Protein AF-A0A961L6S6-F1 (afdb_monomer_lite)

Structure (mmCIF, N/CA/C/O backbone):
data_AF-A0A961L6S6-F1
#
_entry.id   AF-A0A961L6S6-F1
#
loop_
_atom_site.group_PDB
_atom_site.id
_atom_site.type_symbol
_atom_site.label_atom_id
_atom_site.label_alt_id
_atom_site.label_comp_id
_atom_site.label_asym_id
_atom_site.label_entity_id
_atom_site.label_seq_id
_atom_site.pdbx_PDB_ins_code
_atom_site.Cartn_x
_atom_site.Cartn_y
_atom_site.Cartn_z
_atom_site.occupancy
_atom_site.B_iso_or_equiv
_atom_site.auth_seq_id
_atom_site.auth_comp_id
_atom_site.auth_asym_id
_atom_site.auth_atom_id
_atom_site.pdbx_PDB_model_num
ATOM 1 N N . SER A 1 1 ? 10.384 15.036 -0.287 1.00 49.31 1 SER A N 1
ATOM 2 C CA . SER A 1 1 ? 9.501 15.078 0.902 1.00 49.31 1 SER A CA 1
ATOM 3 C C . SER A 1 1 ? 8.011 14.795 0.646 1.00 49.31 1 SER A C 1
ATOM 5 O O . SER A 1 1 ? 7.261 14.718 1.607 1.00 49.31 1 SER A O 1
ATOM 7 N N . ILE A 1 2 ? 7.556 14.573 -0.601 1.00 54.91 2 ILE A N 1
ATOM 8 C CA . ILE A 1 2 ? 6.127 14.355 -0.944 1.00 54.91 2 ILE A CA 1
ATOM 9 C C . ILE A 1 2 ? 5.615 12.941 -0.590 1.00 54.91 2 ILE A C 1
ATOM 11 O O . ILE A 1 2 ? 4.448 12.779 -0.231 1.00 54.91 2 ILE A O 1
ATOM 15 N N . LEU A 1 3 ? 6.487 11.925 -0.632 1.00 65.75 3 LEU A N 1
ATOM 16 C CA . LEU A 1 3 ? 6.115 10.524 -0.391 1.00 65.75 3 LEU A CA 1
ATOM 17 C C . LEU A 1 3 ? 5.570 10.296 1.033 1.00 65.75 3 LEU A C 1
ATOM 19 O O . LEU A 1 3 ? 4.483 9.748 1.195 1.00 65.75 3 LEU A O 1
ATOM 23 N N . PHE A 1 4 ? 6.271 10.791 2.058 1.00 55.16 4 PHE A N 1
ATOM 24 C CA . PHE A 1 4 ? 5.862 10.654 3.464 1.00 55.16 4 PHE A CA 1
ATOM 25 C C . PHE A 1 4 ? 4.578 11.427 3.794 1.00 55.16 4 PHE A C 1
ATOM 27 O O . PHE A 1 4 ? 3.720 10.917 4.511 1.00 55.16 4 PHE A O 1
ATOM 34 N N . PHE A 1 5 ? 4.408 12.625 3.229 1.00 51.78 5 PHE A N 1
ATOM 35 C CA . PHE A 1 5 ? 3.214 13.445 3.452 1.00 51.78 5 PHE A CA 1
ATOM 36 C C . PHE A 1 5 ? 1.961 12.809 2.830 1.00 51.78 5 PHE A C 1
ATOM 38 O O . PHE A 1 5 ? 0.909 12.739 3.464 1.00 51.78 5 PHE A O 1
ATOM 45 N N . THR A 1 6 ? 2.093 12.260 1.618 1.00 69.88 6 THR A N 1
ATOM 46 C CA . THR A 1 6 ? 0.999 11.562 0.922 1.00 69.88 6 THR A CA 1
ATOM 47 C C . THR A 1 6 ? 0.596 10.280 1.650 1.00 69.88 6 THR A C 1
ATOM 49 O O . THR A 1 6 ? -0.594 10.002 1.803 1.00 69.88 6 THR A O 1
ATOM 52 N N . LEU A 1 7 ? 1.576 9.523 2.157 1.00 65.69 7 LEU A N 1
ATOM 53 C CA . LEU A 1 7 ? 1.318 8.353 2.995 1.00 65.69 7 LEU A CA 1
ATOM 54 C C . LEU A 1 7 ? 0.552 8.753 4.264 1.00 65.69 7 LEU A C 1
ATOM 56 O O . LEU A 1 7 ? -0.514 8.197 4.518 1.00 65.69 7 LEU A O 1
ATOM 60 N N . ALA A 1 8 ? 1.023 9.763 5.004 1.00 62.44 8 ALA A N 1
ATOM 61 C CA . ALA A 1 8 ? 0.379 10.238 6.233 1.00 62.44 8 ALA A CA 1
ATOM 62 C C . ALA A 1 8 ? -1.084 10.683 6.021 1.00 62.44 8 ALA A C 1
ATOM 64 O O . ALA A 1 8 ? -1.969 10.331 6.805 1.00 62.44 8 ALA A O 1
ATOM 65 N N . LEU A 1 9 ? -1.367 11.397 4.927 1.00 64.75 9 LEU A N 1
ATOM 66 C CA . LEU A 1 9 ? -2.728 11.784 4.538 1.00 64.75 9 LEU A CA 1
ATOM 67 C C . LEU A 1 9 ? -3.616 10.573 4.236 1.00 64.75 9 LEU A C 1
ATOM 69 O O . LEU A 1 9 ? -4.755 10.512 4.706 1.00 64.75 9 LEU A O 1
ATOM 73 N N . ARG A 1 10 ? -3.090 9.581 3.506 1.00 69.25 10 ARG A N 1
ATOM 74 C CA . ARG A 1 10 ? -3.815 8.335 3.222 1.00 69.25 10 ARG A CA 1
ATOM 75 C C . ARG A 1 10 ? -4.141 7.579 4.514 1.00 69.25 10 ARG A C 1
ATOM 77 O O . ARG A 1 10 ? -5.257 7.083 4.639 1.00 69.25 10 ARG A O 1
ATOM 84 N N . PHE A 1 11 ? -3.232 7.565 5.491 1.00 64.50 11 PHE A N 1
ATOM 85 C CA . PHE A 1 11 ? -3.445 6.928 6.798 1.00 64.50 11 PHE A CA 1
ATOM 86 C C . PHE A 1 11 ? -4.559 7.580 7.627 1.00 64.50 11 PHE A C 1
ATOM 88 O O . PHE A 1 11 ? -5.403 6.877 8.191 1.00 64.50 11 PHE A O 1
ATOM 95 N N . LYS A 1 12 ? -4.619 8.919 7.668 1.00 60.91 12 LYS A N 1
ATOM 96 C CA . LYS A 1 12 ? -5.718 9.640 8.338 1.00 60.91 12 LYS A CA 1
ATOM 97 C C . LYS A 1 12 ? -7.072 9.283 7.717 1.00 60.91 12 LYS A C 1
ATOM 99 O O . LYS A 1 12 ? -8.067 9.129 8.425 1.00 60.91 12 LYS A O 1
ATOM 104 N N . HIS A 1 13 ? -7.093 9.107 6.397 1.00 65.69 13 HIS A N 1
ATOM 105 C CA . HIS A 1 13 ? -8.291 8.735 5.656 1.00 65.69 13 HIS A CA 1
ATOM 106 C C . HIS A 1 13 ? -8.705 7.274 5.906 1.00 65.69 13 HIS A C 1
ATOM 108 O O . HIS A 1 13 ? -9.881 7.009 6.150 1.00 65.69 13 HIS A O 1
ATOM 114 N N . THR A 1 14 ? -7.762 6.322 5.940 1.00 66.75 14 THR A N 1
ATOM 115 C CA . THR A 1 14 ? -8.072 4.909 6.235 1.00 66.75 14 THR A CA 1
ATOM 116 C C . THR A 1 14 ? -8.583 4.700 7.659 1.00 66.75 14 THR A C 1
ATOM 118 O O . THR A 1 14 ? -9.450 3.858 7.866 1.00 66.75 14 THR A O 1
ATOM 121 N N . GLN A 1 15 ? -8.128 5.493 8.633 1.00 64.50 15 GLN A N 1
ATOM 122 C CA . GLN A 1 15 ? -8.684 5.470 9.991 1.00 64.50 15 GLN A CA 1
ATOM 123 C C . GLN A 1 15 ? -10.121 5.981 10.066 1.00 64.50 15 GLN A C 1
ATOM 125 O O . GLN A 1 15 ? -10.939 5.404 10.777 1.00 64.50 15 GLN A O 1
ATOM 130 N N . ALA A 1 16 ? -10.435 7.060 9.344 1.00 67.50 16 ALA A N 1
ATOM 131 C CA . ALA A 1 16 ? -11.796 7.586 9.290 1.00 67.50 16 ALA A CA 1
ATOM 132 C C . ALA A 1 16 ? -12.759 6.561 8.672 1.00 67.50 16 ALA A C 1
ATOM 134 O O . ALA A 1 16 ? -13.832 6.323 9.216 1.00 67.50 16 ALA A O 1
ATOM 135 N N . VAL A 1 17 ? -12.330 5.886 7.601 1.00 71.69 17 VAL A N 1
ATOM 136 C CA . VAL A 1 17 ? -13.093 4.792 6.984 1.00 71.69 17 VAL A CA 1
ATOM 137 C C . VAL A 1 17 ? -13.225 3.594 7.932 1.00 71.69 17 VAL A C 1
ATOM 139 O O . VAL A 1 17 ? -14.293 2.998 7.994 1.00 71.69 17 VAL A O 1
ATOM 142 N N . GLY A 1 18 ? -12.181 3.251 8.695 1.00 68.12 18 GLY A N 1
ATOM 143 C CA . GLY A 1 18 ? -12.234 2.183 9.699 1.00 68.12 18 GLY A CA 1
ATOM 144 C C . GLY A 1 18 ? -13.256 2.448 10.809 1.00 68.12 18 GLY A C 1
ATOM 145 O O . GLY A 1 18 ? -14.052 1.566 11.118 1.00 68.12 18 GLY A O 1
ATOM 146 N N . ARG A 1 19 ? -13.294 3.677 11.347 1.00 70.50 19 ARG A N 1
ATOM 147 C CA . ARG A 1 19 ? -14.315 4.098 12.325 1.00 70.50 19 ARG A CA 1
ATOM 148 C C . ARG A 1 19 ? -15.723 4.028 11.741 1.00 70.50 19 ARG A C 1
ATOM 150 O O . ARG A 1 19 ? -16.596 3.419 12.342 1.00 70.50 19 ARG A O 1
ATOM 157 N N . LEU A 1 20 ? -15.906 4.545 10.527 1.00 75.00 20 LEU A N 1
ATOM 158 C CA . LEU A 1 20 ? -17.200 4.529 9.848 1.00 75.00 20 LEU A CA 1
ATOM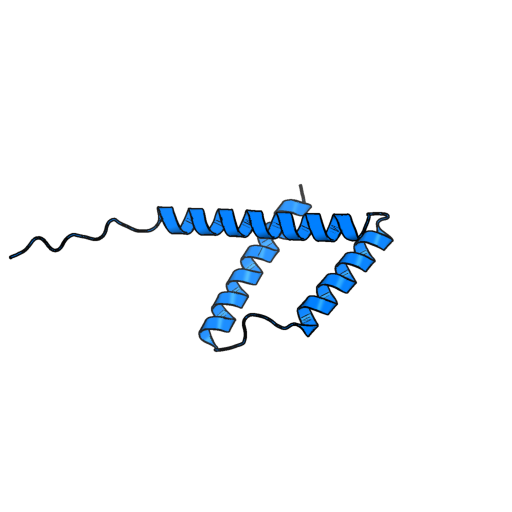 159 C C . LEU A 1 20 ? -17.690 3.100 9.560 1.00 75.00 20 LEU A C 1
ATOM 161 O O . LEU A 1 20 ? -18.866 2.803 9.741 1.00 75.00 20 LEU A O 1
ATOM 165 N N . LYS A 1 21 ? -16.795 2.189 9.157 1.00 71.81 21 LYS A N 1
ATOM 166 C CA . LYS A 1 21 ? -17.122 0.766 8.985 1.00 71.81 21 LYS A CA 1
ATOM 167 C C . LYS A 1 21 ? -17.543 0.108 10.301 1.00 71.81 21 LYS A C 1
ATOM 169 O O . LYS A 1 21 ? -18.502 -0.655 10.293 1.00 71.81 21 LYS A O 1
ATOM 174 N N . ALA A 1 22 ? -16.856 0.419 11.404 1.00 73.81 22 ALA A N 1
ATOM 175 C CA . ALA A 1 22 ? -17.1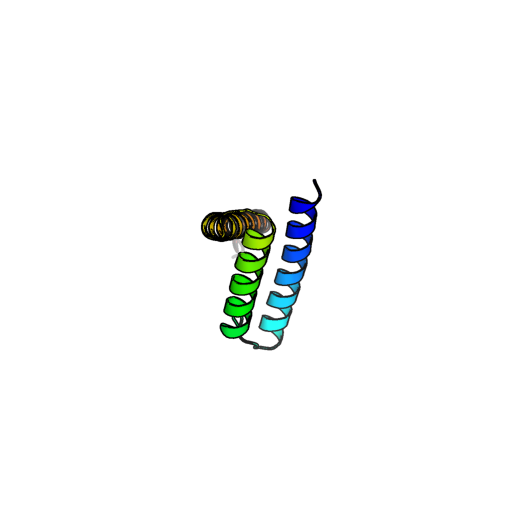91 -0.096 12.731 1.00 73.81 22 ALA A CA 1
ATOM 176 C C . ALA A 1 22 ? -18.556 0.417 13.222 1.00 73.81 22 ALA A C 1
ATOM 178 O O . ALA A 1 22 ? -19.350 -0.366 13.732 1.00 73.81 22 ALA A O 1
ATOM 179 N N . GLU A 1 23 ? -18.857 1.697 12.993 1.00 78.69 23 GLU A N 1
ATOM 180 C CA . GLU A 1 23 ? -20.157 2.309 13.309 1.00 78.69 23 GLU A CA 1
ATOM 181 C C . GLU A 1 23 ? -21.318 1.684 12.514 1.00 78.69 23 GLU A C 1
ATOM 183 O O . GLU A 1 23 ? -22.431 1.599 13.024 1.00 78.69 23 GLU A O 1
ATOM 188 N N . HIS A 1 24 ? -21.064 1.209 11.289 1.00 78.12 24 HIS A N 1
ATOM 189 C CA . HIS A 1 24 ? -22.089 0.662 10.386 1.00 78.12 24 HIS A CA 1
ATOM 190 C C . HIS A 1 24 ? -22.052 -0.872 10.244 1.00 78.12 24 HIS A C 1
ATOM 192 O O . HIS A 1 24 ? -22.723 -1.420 9.372 1.00 78.12 24 HIS A O 1
ATOM 198 N N . GLY A 1 25 ? -21.263 -1.580 11.062 1.00 73.19 25 GLY A N 1
ATOM 199 C CA . GLY A 1 25 ? -21.176 -3.048 11.037 1.00 73.19 25 GLY A CA 1
ATOM 200 C C . GLY A 1 25 ? -20.631 -3.641 9.730 1.00 73.19 25 GLY A C 1
ATOM 201 O O . GLY A 1 25 ? -20.885 -4.806 9.426 1.00 73.19 25 GLY A O 1
ATOM 202 N N . LEU A 1 26 ? -19.897 -2.854 8.938 1.00 72.69 26 LEU A N 1
ATOM 203 C CA . LEU A 1 26 ? -19.313 -3.307 7.677 1.00 72.69 26 LEU A CA 1
ATOM 204 C C . LEU A 1 26 ? -18.015 -4.087 7.926 1.00 72.69 26 LEU A C 1
ATOM 206 O O . LEU A 1 26 ? -17.226 -3.703 8.797 1.00 72.69 26 LEU A O 1
ATOM 210 N N . PRO A 1 27 ? -17.727 -5.135 7.131 1.00 70.31 27 PRO A N 1
ATOM 211 C CA . PRO A 1 27 ? -16.520 -5.920 7.315 1.00 70.31 27 PRO A CA 1
ATOM 212 C C . PRO A 1 27 ? -15.257 -5.048 7.151 1.00 70.31 27 PRO A C 1
ATOM 214 O O . PRO A 1 27 ? -15.161 -4.209 6.235 1.00 70.31 27 PRO A O 1
ATOM 217 N N . PRO A 1 28 ? -14.257 -5.226 8.035 1.00 64.69 28 PRO A N 1
ATOM 218 C CA . PRO A 1 28 ? -13.046 -4.412 8.028 1.00 64.69 28 PRO A CA 1
ATOM 219 C C . PRO A 1 28 ? -12.221 -4.626 6.750 1.00 64.69 28 PRO A C 1
ATOM 221 O O . PRO A 1 28 ? -11.705 -3.652 6.193 1.00 64.69 28 PRO A O 1
ATOM 224 N N . SER A 1 29 ? -12.199 -5.855 6.231 1.00 67.06 29 SER A N 1
ATOM 225 C CA . SER A 1 29 ? -11.420 -6.276 5.063 1.00 67.06 29 SER A CA 1
ATOM 226 C C . SER A 1 29 ? -12.327 -6.659 3.886 1.00 67.06 29 SER A C 1
ATOM 228 O O . SER A 1 29 ? -13.410 -7.212 4.074 1.00 67.06 29 SER A O 1
ATOM 230 N N . ASP A 1 30 ? -11.884 -6.309 2.680 1.00 76.88 30 ASP A N 1
ATOM 231 C CA . ASP A 1 30 ? -12.484 -6.688 1.398 1.00 76.88 30 ASP A CA 1
ATOM 232 C C . ASP A 1 30 ? -11.365 -7.346 0.567 1.00 76.88 30 ASP A C 1
ATOM 234 O O . ASP A 1 30 ? -10.521 -6.627 0.017 1.00 76.88 30 ASP A O 1
ATOM 238 N N . PRO A 1 31 ? -11.308 -8.691 0.519 1.00 72.62 31 PRO A N 1
ATOM 239 C CA . PRO A 1 31 ? -10.196 -9.426 -0.087 1.00 72.62 31 PRO A CA 1
ATOM 240 C C . PRO A 1 31 ? -9.985 -9.104 -1.568 1.00 72.62 31 PRO A C 1
ATOM 242 O O . PRO A 1 31 ? -8.848 -9.025 -2.032 1.00 72.62 31 PRO A O 1
ATOM 245 N N . THR A 1 32 ? -11.073 -8.873 -2.306 1.00 79.56 32 THR A N 1
ATOM 246 C CA . THR A 1 32 ? -11.026 -8.525 -3.731 1.00 79.56 32 THR A CA 1
ATOM 247 C C . THR A 1 32 ? -10.362 -7.165 -3.912 1.00 79.56 32 THR A C 1
ATOM 249 O O . THR A 1 32 ? -9.421 -7.011 -4.689 1.00 79.56 32 THR A O 1
ATOM 252 N N . ARG A 1 33 ? -10.774 -6.182 -3.103 1.00 75.25 33 ARG A N 1
ATOM 253 C CA . ARG A 1 33 ? -10.196 -4.834 -3.126 1.00 75.25 33 ARG A CA 1
ATOM 254 C C . ARG A 1 33 ? -8.724 -4.811 -2.703 1.00 75.25 33 ARG A C 1
ATOM 256 O O . ARG A 1 33 ? -7.970 -3.933 -3.133 1.00 75.25 33 ARG A O 1
ATOM 263 N N . GLU A 1 34 ? -8.314 -5.705 -1.811 1.00 75.44 34 GLU A N 1
ATOM 264 C CA . GLU A 1 34 ? -6.913 -5.846 -1.404 1.00 75.44 34 GLU A CA 1
ATOM 265 C C . GLU A 1 34 ? -6.063 -6.446 -2.527 1.00 75.44 34 GLU A C 1
ATOM 267 O O . GLU A 1 34 ? -5.006 -5.893 -2.843 1.00 75.44 34 GLU A O 1
ATOM 272 N N . ALA A 1 35 ? -6.555 -7.494 -3.194 1.00 78.56 35 ALA A N 1
ATOM 273 C CA . ALA A 1 35 ? -5.891 -8.094 -4.348 1.00 78.56 35 ALA A CA 1
ATOM 274 C C . ALA A 1 35 ? -5.667 -7.074 -5.481 1.00 78.56 35 ALA A C 1
ATOM 276 O O . ALA A 1 35 ? -4.545 -6.935 -5.974 1.00 78.56 35 ALA A O 1
ATOM 277 N N . ASP A 1 36 ? -6.686 -6.276 -5.815 1.00 81.25 36 ASP A N 1
ATOM 278 C CA . ASP A 1 36 ? -6.589 -5.227 -6.840 1.00 81.25 36 ASP A CA 1
ATOM 279 C C . ASP A 1 36 ? -5.544 -4.153 -6.492 1.00 81.25 36 ASP A C 1
ATOM 281 O O . ASP A 1 36 ? -4.814 -3.652 -7.355 1.00 81.25 36 ASP A O 1
ATOM 285 N N . GLN A 1 37 ? -5.440 -3.785 -5.210 1.00 77.94 37 GLN A N 1
ATOM 286 C CA . GLN A 1 37 ? -4.457 -2.803 -4.749 1.00 77.94 37 GLN A CA 1
ATOM 287 C C . GLN A 1 37 ? -3.024 -3.327 -4.854 1.00 77.94 37 GLN A C 1
ATOM 289 O O . GLN A 1 37 ? -2.135 -2.560 -5.237 1.00 77.94 37 GLN A O 1
ATOM 294 N N . ILE A 1 38 ? -2.801 -4.608 -4.54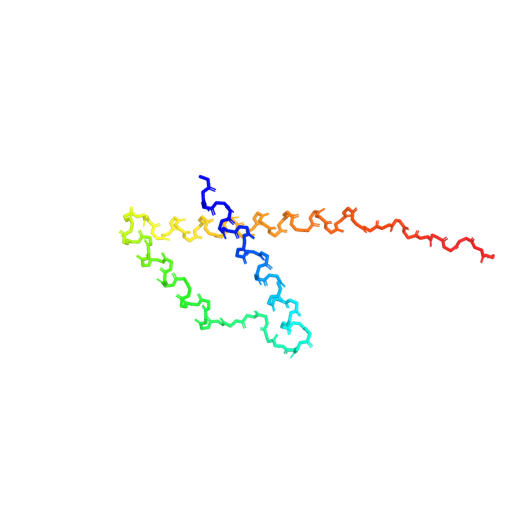9 1.00 80.56 38 ILE A N 1
ATOM 295 C CA . ILE A 1 38 ? -1.491 -5.248 -4.708 1.00 80.56 38 ILE A CA 1
ATOM 296 C C . ILE A 1 38 ? -1.114 -5.333 -6.189 1.00 80.56 38 ILE A C 1
ATOM 298 O O . ILE A 1 38 ? -0.027 -4.886 -6.550 1.00 80.56 38 ILE A O 1
ATOM 302 N N . ALA A 1 39 ? -2.025 -5.779 -7.058 1.00 86.50 39 ALA A N 1
ATOM 303 C CA . ALA A 1 39 ? -1.776 -5.846 -8.500 1.00 86.50 39 ALA A CA 1
ATOM 304 C C . ALA A 1 39 ? -1.428 -4.466 -9.091 1.00 86.50 39 ALA A C 1
ATOM 306 O O . ALA A 1 39 ? -0.503 -4.319 -9.894 1.00 86.50 39 ALA A O 1
ATOM 307 N N . ARG A 1 40 ? -2.124 -3.409 -8.648 1.00 86.56 40 ARG A N 1
ATOM 308 C CA . ARG A 1 40 ? -1.817 -2.030 -9.055 1.00 86.56 40 ARG A CA 1
ATOM 309 C C . ARG A 1 40 ? -0.441 -1.571 -8.569 1.00 86.56 40 ARG A C 1
ATOM 311 O O . ARG A 1 40 ? 0.245 -0.878 -9.317 1.00 86.56 40 ARG A O 1
ATOM 318 N N . LEU A 1 41 ? -0.044 -1.913 -7.342 1.00 85.56 41 LEU A N 1
ATOM 319 C CA . LEU A 1 41 ? 1.281 -1.583 -6.809 1.00 85.56 41 LEU A CA 1
ATOM 320 C C . LEU A 1 41 ? 2.390 -2.253 -7.625 1.00 85.56 41 LEU A C 1
ATOM 322 O O . LEU A 1 41 ? 3.361 -1.591 -7.979 1.00 85.56 41 LEU A O 1
ATOM 326 N N . GLU A 1 42 ? 2.237 -3.540 -7.934 1.00 85.44 42 GLU A N 1
ATOM 327 C CA . GLU A 1 42 ? 3.216 -4.301 -8.714 1.00 85.44 42 GLU A CA 1
ATOM 328 C C . GLU A 1 42 ? 3.385 -3.726 -10.118 1.00 85.44 42 GLU A C 1
ATOM 330 O O . GLU A 1 42 ? 4.514 -3.536 -10.570 1.00 85.44 42 GLU A O 1
ATOM 335 N N . ARG A 1 43 ? 2.274 -3.361 -10.768 1.00 89.31 43 ARG A N 1
ATOM 336 C CA . ARG A 1 43 ? 2.302 -2.690 -12.069 1.00 89.31 43 ARG A CA 1
ATOM 337 C C . ARG A 1 43 ? 3.052 -1.357 -12.013 1.00 89.31 43 ARG A C 1
ATOM 339 O O . ARG A 1 43 ? 3.922 -1.121 -12.840 1.00 89.31 43 ARG A O 1
ATOM 346 N N . LEU A 1 44 ? 2.751 -0.510 -11.026 1.00 87.94 44 LEU A N 1
ATOM 347 C CA . LEU A 1 44 ? 3.425 0.784 -10.862 1.00 87.94 44 LEU A CA 1
ATOM 348 C C . LEU A 1 44 ? 4.920 0.627 -10.552 1.00 87.94 44 LEU A C 1
ATOM 350 O O . LEU A 1 44 ? 5.724 1.434 -11.007 1.00 87.94 44 LEU A O 1
ATOM 354 N N . ALA A 1 45 ? 5.298 -0.400 -9.787 1.00 87.88 45 ALA A N 1
ATOM 355 C CA . ALA A 1 45 ? 6.700 -0.701 -9.520 1.00 87.88 45 ALA A CA 1
ATOM 356 C C . ALA A 1 45 ? 7.427 -1.101 -10.811 1.00 87.88 45 ALA A C 1
ATOM 358 O O . ALA A 1 45 ? 8.468 -0.525 -11.123 1.00 87.88 45 ALA A O 1
ATOM 359 N N . ALA A 1 46 ? 6.834 -1.999 -11.603 1.00 89.19 46 ALA A N 1
ATOM 360 C CA . ALA A 1 46 ? 7.385 -2.416 -12.888 1.00 89.19 46 ALA A CA 1
ATOM 361 C C . ALA A 1 46 ? 7.529 -1.240 -13.873 1.00 89.19 46 ALA A C 1
ATOM 363 O O . ALA A 1 46 ? 8.591 -1.069 -14.463 1.00 89.19 46 ALA A O 1
ATOM 364 N N . GLU A 1 47 ? 6.506 -0.384 -13.996 1.00 93.31 47 GLU A N 1
ATOM 365 C CA . GLU A 1 47 ? 6.543 0.832 -14.830 1.00 93.31 47 GLU A CA 1
ATOM 366 C C . GLU A 1 47 ? 7.661 1.805 -14.405 1.00 93.31 47 GLU A C 1
ATOM 368 O O . GLU A 1 47 ? 8.225 2.512 -15.238 1.00 93.31 47 GLU A O 1
ATOM 373 N N . ALA A 1 48 ? 8.011 1.824 -13.116 1.00 90.50 48 ALA A N 1
ATOM 374 C CA . ALA A 1 48 ? 9.070 2.660 -12.558 1.00 90.50 48 ALA A CA 1
ATOM 375 C C . ALA A 1 48 ? 10.461 1.988 -12.540 1.00 90.50 48 ALA A C 1
ATOM 377 O O . ALA A 1 48 ? 11.386 2.553 -11.955 1.00 90.50 48 ALA A O 1
ATOM 378 N N . ASN A 1 49 ? 10.624 0.799 -13.140 1.00 93.81 49 ASN A N 1
ATOM 379 C CA . ASN A 1 49 ? 11.832 -0.036 -13.034 1.00 93.81 49 ASN A CA 1
ATOM 380 C C . ASN A 1 49 ? 12.258 -0.326 -11.579 1.00 93.81 49 ASN A C 1
ATOM 382 O O . ASN A 1 49 ? 13.444 -0.452 -11.268 1.00 93.81 49 ASN A O 1
ATOM 386 N N . LEU A 1 50 ? 11.283 -0.439 -10.678 1.00 89.94 50 LEU A N 1
ATOM 387 C CA . LEU A 1 50 ? 11.467 -0.855 -9.295 1.00 89.94 50 LEU A CA 1
ATOM 388 C C . LEU A 1 50 ? 11.042 -2.319 -9.146 1.00 89.94 50 LEU A C 1
ATOM 390 O O . LEU A 1 50 ? 9.983 -2.707 -9.632 1.00 89.94 50 LEU A O 1
ATOM 394 N N . ASP A 1 51 ? 11.824 -3.123 -8.424 1.00 93.12 51 A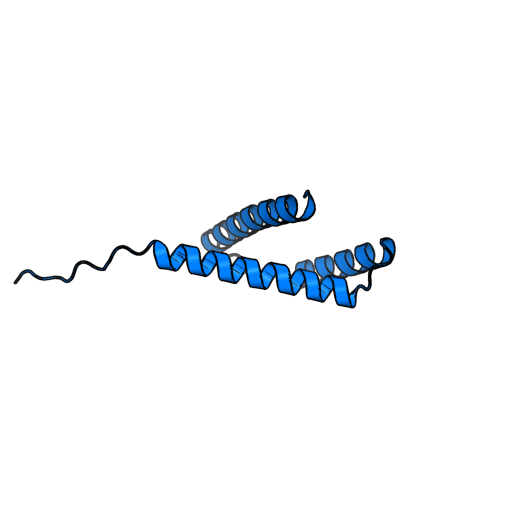SP A N 1
ATOM 395 C CA . ASP A 1 51 ? 11.453 -4.510 -8.122 1.00 93.12 51 ASP A CA 1
ATOM 396 C C . ASP A 1 51 ? 10.083 -4.569 -7.395 1.00 93.12 51 ASP A C 1
ATOM 398 O O . ASP A 1 51 ? 9.947 -4.033 -6.285 1.00 93.12 51 ASP A O 1
ATOM 402 N N . PRO A 1 52 ? 9.058 -5.232 -7.969 1.00 89.38 52 PRO A N 1
ATOM 403 C CA . PRO A 1 52 ? 7.747 -5.372 -7.337 1.00 89.38 52 PRO A CA 1
ATOM 404 C C . PRO A 1 52 ? 7.795 -6.076 -5.974 1.00 89.38 52 PRO A C 1
ATOM 406 O O . PRO A 1 52 ? 7.007 -5.757 -5.077 1.00 89.38 52 PRO A O 1
ATOM 409 N N . ALA A 1 53 ? 8.723 -7.020 -5.779 1.00 91.00 53 ALA A N 1
ATOM 410 C CA . ALA A 1 53 ? 8.893 -7.694 -4.496 1.00 91.00 53 ALA A CA 1
ATOM 411 C C . ALA A 1 53 ? 9.414 -6.723 -3.428 1.00 91.00 53 ALA A C 1
ATOM 413 O O . ALA A 1 53 ? 8.914 -6.715 -2.298 1.00 91.00 53 ALA A O 1
ATOM 414 N N . PHE A 1 54 ? 10.365 -5.864 -3.795 1.00 89.44 54 PHE A N 1
ATOM 415 C CA . PHE A 1 54 ? 10.832 -4.777 -2.943 1.00 89.44 54 PHE A CA 1
ATOM 416 C C . PHE A 1 54 ? 9.712 -3.778 -2.615 1.00 89.44 54 PHE A C 1
ATOM 418 O O . PHE A 1 54 ? 9.516 -3.454 -1.443 1.00 89.44 54 PHE A O 1
ATOM 425 N N . ALA A 1 55 ? 8.920 -3.348 -3.602 1.00 85.88 55 ALA A N 1
ATOM 426 C CA . ALA A 1 55 ? 7.816 -2.406 -3.393 1.00 85.88 55 ALA A CA 1
ATOM 427 C C . ALA A 1 55 ? 6.774 -2.925 -2.383 1.00 85.88 55 ALA A C 1
ATOM 429 O O . ALA A 1 55 ? 6.338 -2.184 -1.498 1.00 85.88 55 ALA A O 1
ATOM 430 N N . LYS A 1 56 ? 6.425 -4.217 -2.459 1.00 84.31 56 LYS A N 1
ATOM 431 C CA . LYS A 1 56 ? 5.530 -4.874 -1.491 1.00 84.31 56 LYS A CA 1
ATOM 432 C C . LYS A 1 56 ? 6.113 -4.885 -0.078 1.00 84.31 56 LYS A C 1
ATOM 434 O O . LYS A 1 56 ? 5.420 -4.514 0.869 1.00 84.31 56 LYS A O 1
ATOM 439 N N . LYS A 1 57 ? 7.389 -5.259 0.073 1.00 88.31 57 LYS A N 1
ATOM 440 C CA . LYS A 1 57 ? 8.079 -5.256 1.378 1.00 88.31 57 LYS A CA 1
ATOM 441 C C . LYS A 1 57 ? 8.146 -3.854 1.976 1.00 88.31 57 LYS A C 1
ATOM 443 O O . LYS A 1 57 ? 7.883 -3.683 3.162 1.00 88.31 57 LYS A O 1
ATOM 448 N N . PHE A 1 58 ? 8.448 -2.854 1.152 1.00 85.62 58 PHE A N 1
ATOM 449 C CA . PHE A 1 58 ? 8.499 -1.464 1.583 1.00 85.62 58 PHE A CA 1
ATOM 450 C C . PHE A 1 58 ? 7.128 -0.973 2.063 1.00 85.62 58 PHE A C 1
ATOM 452 O O . PHE A 1 58 ? 7.029 -0.388 3.139 1.00 85.62 58 PHE A O 1
ATOM 459 N N . LEU A 1 59 ? 6.051 -1.272 1.328 1.00 81.94 59 LEU A N 1
ATOM 460 C CA . LEU A 1 59 ? 4.695 -0.924 1.754 1.00 81.94 59 LEU A CA 1
ATOM 461 C C . LEU A 1 59 ? 4.314 -1.602 3.081 1.00 81.94 59 LEU A C 1
ATOM 463 O O . LEU A 1 59 ? 3.788 -0.937 3.973 1.00 81.94 59 LEU A O 1
ATOM 467 N N . ALA A 1 60 ? 4.609 -2.897 3.233 1.00 81.06 60 ALA A N 1
ATOM 468 C CA . ALA A 1 60 ? 4.344 -3.642 4.466 1.00 81.06 60 ALA A CA 1
ATOM 469 C C . ALA A 1 60 ? 5.108 -3.063 5.670 1.00 81.06 60 ALA A C 1
ATOM 471 O O . ALA A 1 60 ? 4.545 -2.924 6.759 1.00 81.06 60 ALA A O 1
ATOM 472 N N . PHE A 1 61 ? 6.366 -2.664 5.460 1.00 86.06 61 PHE A N 1
ATOM 473 C CA . PHE A 1 61 ? 7.177 -1.984 6.467 1.00 86.06 61 PHE A CA 1
ATOM 474 C C . PHE A 1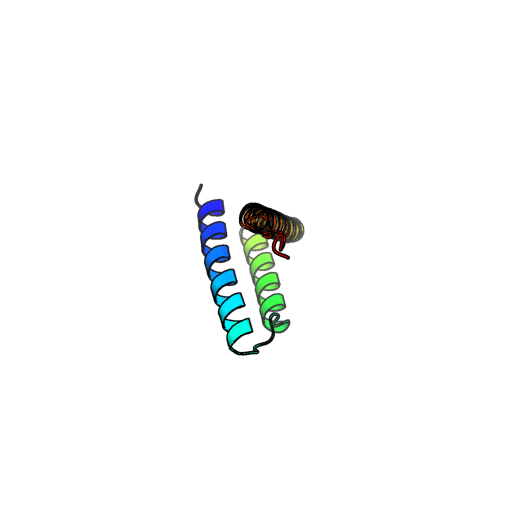 61 ? 6.546 -0.653 6.901 1.00 86.06 61 PHE A C 1
ATOM 476 O O . PHE A 1 61 ? 6.337 -0.435 8.093 1.00 86.06 61 PHE A O 1
ATOM 483 N N . ILE A 1 62 ? 6.167 0.206 5.948 1.00 80.00 62 ILE A N 1
ATOM 484 C CA . ILE A 1 62 ? 5.528 1.500 6.238 1.00 80.00 62 ILE A CA 1
ATOM 485 C C . ILE A 1 62 ? 4.228 1.323 7.033 1.00 80.00 62 ILE A C 1
ATOM 487 O O . ILE A 1 62 ? 3.989 2.062 7.985 1.00 80.00 62 ILE A O 1
ATOM 491 N N . ILE A 1 63 ? 3.386 0.350 6.670 1.00 75.00 63 ILE A N 1
ATOM 492 C CA . ILE A 1 63 ? 2.139 0.064 7.398 1.00 75.00 63 ILE A CA 1
ATOM 493 C C . ILE A 1 63 ? 2.438 -0.356 8.841 1.00 75.00 63 ILE A C 1
ATOM 495 O O . ILE A 1 63 ? 1.837 0.188 9.766 1.00 75.00 63 ILE A O 1
ATOM 499 N N . SER A 1 64 ? 3.381 -1.281 9.026 1.00 78.00 64 SER A N 1
ATOM 500 C CA . SER A 1 64 ? 3.757 -1.802 10.347 1.00 78.00 64 SER A CA 1
ATOM 501 C C . SER A 1 64 ? 4.262 -0.690 11.270 1.00 78.00 64 SER A C 1
ATOM 503 O O . SER A 1 64 ? 3.832 -0.579 12.416 1.00 78.00 64 SER A O 1
ATOM 505 N N . GLU A 1 65 ? 5.117 0.190 10.749 1.00 81.19 65 GLU A N 1
ATOM 506 C CA . GLU A 1 65 ? 5.629 1.340 11.493 1.00 81.19 65 GLU A CA 1
ATOM 507 C C . GLU A 1 65 ? 4.521 2.319 11.890 1.00 81.19 65 GLU A C 1
ATOM 509 O O . GLU A 1 65 ? 4.474 2.788 13.028 1.00 81.19 65 GLU A O 1
ATOM 514 N N . VAL A 1 66 ? 3.577 2.597 10.988 1.00 71.19 66 VAL A N 1
ATOM 515 C CA . VAL A 1 66 ? 2.471 3.510 11.292 1.00 71.19 66 VAL A CA 1
ATOM 516 C C . VAL A 1 66 ? 1.522 2.941 12.345 1.00 71.19 66 VAL A C 1
ATOM 518 O O . VAL A 1 66 ? 1.061 3.707 13.193 1.00 71.19 66 VAL A O 1
ATOM 521 N N . ILE A 1 67 ? 1.250 1.633 12.333 1.00 70.38 67 ILE A N 1
ATOM 522 C CA . ILE A 1 67 ? 0.445 0.975 13.375 1.00 70.38 67 ILE A CA 1
ATOM 523 C C . ILE A 1 67 ? 1.138 1.113 14.733 1.00 70.38 67 ILE A C 1
ATOM 525 O O . ILE A 1 67 ? 0.541 1.646 15.668 1.00 70.38 67 ILE A O 1
ATOM 529 N N . ARG A 1 68 ? 2.427 0.763 14.808 1.00 74.19 68 ARG A N 1
ATOM 530 C CA . ARG A 1 68 ? 3.228 0.883 16.034 1.00 74.19 68 ARG A CA 1
ATOM 531 C C . ARG A 1 68 ? 3.226 2.307 16.599 1.00 74.19 68 ARG A C 1
ATOM 533 O O . ARG A 1 68 ? 3.144 2.506 17.809 1.00 74.19 68 ARG A O 1
ATOM 540 N N . HIS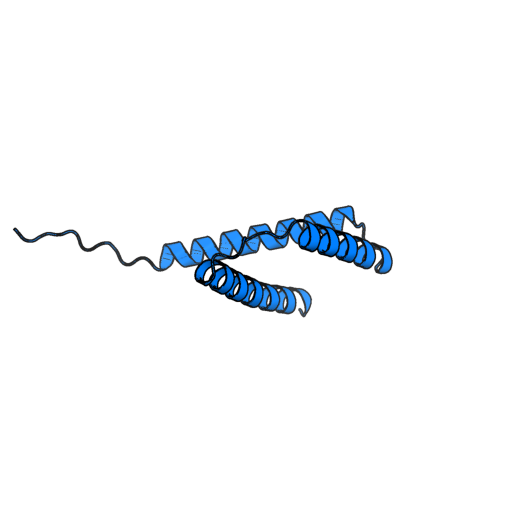 A 1 69 ? 3.313 3.319 15.734 1.00 65.69 69 HIS A N 1
ATOM 541 C CA . HIS A 1 69 ? 3.228 4.717 16.155 1.00 65.69 69 HIS A CA 1
ATOM 542 C C . HIS A 1 69 ? 1.830 5.106 16.668 1.00 65.69 69 HIS A C 1
ATOM 544 O O . HIS A 1 69 ? 1.745 5.882 17.615 1.00 65.69 69 HIS A O 1
ATOM 550 N N . HIS A 1 70 ? 0.743 4.563 16.111 1.00 62.59 70 HIS A N 1
ATOM 551 C CA . HIS A 1 70 ? -0.611 4.832 16.615 1.00 62.59 70 HIS A CA 1
ATOM 552 C C . HIS A 1 70 ? -0.872 4.195 17.982 1.00 62.59 70 HIS A C 1
ATOM 554 O O . HIS A 1 70 ? -1.452 4.848 18.846 1.00 62.59 70 HIS A O 1
ATOM 560 N N . GLU A 1 71 ? -0.404 2.967 18.207 1.00 65.06 71 GLU A N 1
ATOM 561 C CA . GLU A 1 71 ? -0.540 2.275 19.497 1.00 65.06 71 GLU A CA 1
ATOM 562 C C . GLU A 1 71 ? 0.160 3.045 20.626 1.00 65.06 71 GLU A C 1
ATOM 564 O O . GLU A 1 71 ? -0.433 3.288 21.677 1.00 65.06 71 GLU A O 1
ATOM 569 N N . ARG A 1 72 ? 1.364 3.574 20.368 1.00 58.41 72 ARG A N 1
ATOM 570 C CA . ARG A 1 72 ? 2.095 4.416 21.334 1.00 58.41 72 ARG A CA 1
ATOM 571 C C . ARG A 1 72 ? 1.381 5.724 21.689 1.00 58.41 72 ARG A C 1
ATOM 573 O O . ARG A 1 72 ? 1.576 6.251 22.780 1.00 58.41 72 ARG A O 1
ATOM 580 N N . HIS A 1 73 ? 0.580 6.280 20.779 1.00 50.16 73 HIS A N 1
ATOM 581 C CA . HIS A 1 73 ? -0.206 7.486 21.060 1.00 50.16 73 HIS A CA 1
ATOM 582 C C . HIS A 1 73 ? -1.458 7.187 21.901 1.00 50.16 73 HIS A C 1
ATOM 584 O O . HIS A 1 73 ? -1.942 8.082 22.590 1.00 50.16 73 HIS A O 1
ATOM 590 N N . LEU A 1 74 ? -1.961 5.948 21.884 1.00 48.25 74 LEU A N 1
ATOM 591 C CA . LEU A 1 74 ? -3.088 5.517 22.716 1.00 48.25 74 LEU A CA 1
ATOM 592 C C . LEU A 1 74 ? -2.657 5.185 24.156 1.00 48.25 74 LEU A C 1
ATOM 594 O O . LEU A 1 74 ? -3.421 5.444 25.083 1.00 48.25 74 LEU A O 1
ATOM 598 N N . GLU A 1 75 ? -1.429 4.700 24.372 1.00 44.88 75 GLU A N 1
ATOM 599 C CA . GLU A 1 75 ? -0.892 4.433 25.722 1.00 44.88 75 GLU A CA 1
ATOM 600 C C . GLU A 1 75 ? -0.660 5.705 26.557 1.00 44.88 75 GLU A C 1
ATOM 602 O O . GLU A 1 75 ? -0.889 5.697 27.764 1.00 44.88 75 GLU A O 1
ATOM 607 N N . ASN A 1 76 ? -0.300 6.830 25.933 1.00 47.38 76 ASN A N 1
ATOM 608 C CA . ASN A 1 76 ? -0.032 8.088 26.648 1.00 47.38 76 ASN A CA 1
ATOM 609 C C . ASN A 1 76 ? -1.291 8.922 26.965 1.00 47.38 76 ASN A C 1
ATOM 611 O O . ASN A 1 76 ? -1.180 10.009 27.528 1.00 47.38 76 ASN A O 1
ATOM 615 N N . GLY A 1 77 ? -2.481 8.448 26.580 1.00 43.66 77 GLY A N 1
ATOM 616 C CA . GLY A 1 77 ? -3.752 9.164 26.738 1.00 43.66 77 GLY A CA 1
ATOM 617 C C . GLY A 1 77 ? -4.676 8.617 27.826 1.00 43.66 77 GLY A C 1
ATOM 618 O O . GLY A 1 77 ? -5.776 9.141 27.989 1.00 43.66 77 GLY A O 1
ATOM 619 N N . ARG A 1 78 ? -4.280 7.565 28.555 1.00 45.75 78 ARG A N 1
ATOM 620 C CA . ARG A 1 78 ? -5.104 7.004 29.632 1.00 45.75 78 ARG A CA 1
ATOM 621 C C . ARG A 1 78 ? -4.798 7.738 30.943 1.00 45.75 78 ARG A C 1
ATOM 623 O O . ARG A 1 78 ? -3.717 7.526 31.491 1.00 45.75 78 ARG A O 1
ATOM 630 N N . PRO A 1 79 ? -5.701 8.589 31.469 1.00 51.56 79 PRO A N 1
ATOM 631 C CA . PRO A 1 79 ? -5.524 9.110 32.817 1.00 51.56 79 PRO A CA 1
ATOM 632 C C . PRO A 1 79 ? -5.481 7.931 33.803 1.00 51.56 79 PRO A C 1
ATOM 634 O O . PRO A 1 79 ? -6.179 6.931 33.579 1.00 51.56 79 PRO A O 1
ATOM 637 N N . PRO A 1 80 ? -4.651 8.003 34.860 1.00 55.12 80 PRO A N 1
ATOM 638 C CA . PRO A 1 80 ? -4.617 6.969 35.882 1.00 55.12 80 PRO A CA 1
ATOM 639 C C . PRO A 1 80 ? -6.034 6.754 36.415 1.00 55.12 80 PRO A C 1
ATOM 641 O O . PRO A 1 80 ? -6.760 7.711 36.688 1.00 55.12 80 PRO A O 1
ATOM 644 N N . ASN A 1 81 ? -6.436 5.486 36.489 1.00 55.25 81 ASN A N 1
ATOM 645 C CA . ASN A 1 81 ? -7.731 5.091 37.021 1.00 55.25 81 ASN A CA 1
ATOM 646 C C . ASN A 1 81 ? -7.837 5.639 38.455 1.00 55.25 81 ASN A C 1
ATOM 648 O O . ASN A 1 81 ? -6.955 5.309 39.252 1.00 55.25 81 ASN A O 1
ATOM 652 N N . PRO A 1 82 ? -8.833 6.474 38.800 1.00 58.66 82 PRO A N 1
ATOM 653 C CA . PRO A 1 82 ? -9.014 6.874 40.182 1.00 58.66 82 PRO A CA 1
ATOM 654 C C . PRO A 1 82 ? -9.373 5.617 40.971 1.00 58.66 82 PRO A C 1
ATOM 656 O O . PRO A 1 82 ? -10.435 5.024 40.788 1.00 58.66 82 PRO A O 1
ATOM 659 N N . THR A 1 83 ? -8.436 5.170 41.802 1.00 61.88 83 THR A N 1
ATOM 660 C CA . THR A 1 83 ? -8.683 4.177 42.838 1.00 61.88 83 THR A CA 1
ATOM 661 C C . THR A 1 83 ? -9.893 4.657 43.632 1.00 61.88 83 THR A C 1
ATOM 663 O O . THR A 1 83 ? -9.901 5.787 44.122 1.00 61.88 83 THR A O 1
ATOM 666 N N . HIS A 1 84 ? -10.933 3.830 43.717 1.00 54.06 84 HIS A N 1
ATOM 667 C CA . HIS A 1 84 ? -12.036 4.052 44.642 1.00 54.06 84 HIS A CA 1
ATOM 668 C C . HIS A 1 84 ? -11.491 3.926 46.071 1.00 54.06 84 HIS A C 1
ATOM 670 O O . HIS A 1 84 ? -11.517 2.852 46.659 1.00 54.06 84 HIS A O 1
ATOM 676 N N . GLU A 1 85 ? -10.955 5.019 46.606 1.00 48.94 85 GLU A N 1
ATOM 677 C CA . GLU A 1 85 ? -10.780 5.231 48.040 1.00 48.94 85 GLU A CA 1
ATOM 678 C C . GLU A 1 85 ? -11.890 6.172 48.502 1.00 48.94 85 GLU A C 1
ATOM 680 O O . GLU A 1 85 ? -11.751 7.394 48.455 1.00 48.94 85 GLU A O 1
ATOM 685 N N . GLN A 1 86 ? -13.022 5.569 48.865 1.00 43.78 86 GLN A N 1
ATOM 686 C CA . GLN A 1 86 ? -14.023 6.088 49.798 1.00 43.78 86 GLN A CA 1
ATOM 687 C C . GLN A 1 86 ? -15.036 4.969 50.078 1.00 43.78 86 GLN A C 1
ATOM 689 O O . GLN A 1 86 ? -16.012 4.818 49.348 1.00 43.78 86 GLN A O 1
ATOM 694 N N . GLU A 1 87 ? -14.703 4.108 51.043 1.00 40.75 87 GLU A N 1
ATOM 695 C CA . GLU A 1 87 ? -15.434 3.864 52.308 1.00 40.75 87 GLU A CA 1
ATOM 696 C C . GLU A 1 87 ? -14.799 2.701 53.086 1.00 40.75 87 GLU A C 1
ATOM 698 O O . GLU A 1 87 ? -14.564 1.625 52.489 1.00 40.75 87 GLU A O 1
#

Secondary structure (DSSP, 8-state):
-HHHHHHHHHHHHHHHHHHHHHHTT--S--HHHHHHHHHHHHHHHHHTT--HHHHHHHHHHHHHHHHHHHHHHHHTT-PPP------

Foldseek 3Di:
DVVVVVVVVVVVVLVVVQVVCVVVVHDNDDVVVVVVVLVVQLVVCVVVVHHSVVSVVVVVVVVVVVVVVVVVVVVVPDDPDPDPPDD

Sequence (87 aa):
SILFFTLALRFKHTQAVGRLKAEHGLPPSDPTREADQIARLERLAAEANLDPAFAKKFLAFIISEVIRHHERHLENGRPPNPTHEQE

Radius of gyration: 18.66 Å; chains: 1; bounding box: 34×24×67 Å

pLDDT: mean 71.11, std 13.95, range [40.75, 93.81]